Protein AF-A0A133U3H1-F1 (afdb_monomer)

pLDDT: mean 88.87, std 9.63, range [48.91, 96.94]

InterPro domains:
  IPR032820 Putative F0F1-ATPase subunit, Ca2+/Mg2+ transporter [PF09527] (6-57)

Radius of gyration: 13.82 Å; Cα contacts (8 Å, |Δi|>4): 70; chains: 1; bounding box: 36×11×40 Å

Secondary structure (DSSP, 8-state):
-HHHHHHHHHHHHHHHHHHHHHHHHHHHHHHTT-HHHHHHHHHHHHHHHHHHHHHHHH--

Mean predicted aligned error: 4.41 Å

Foldseek 3Di:
DVVVVVVVVLVVQLVVLLVQQLVQQLVVCVVVVNNVVSSVRSNVVSNVVSVVVVVVVVVD

Organism: NCBI:txid1698259

Sequence (60 aa):
MRDALKAIGVGSGIAFSVLAGGFLGYKVGEYFRLEAVGLILGLFGGFFGALYNVARMFSK

Nearest PDB structures (foldseek):
  7aqq-assembly1_f  TM=8.436E-01  e=2.338E+00  Arabidopsis thaliana
  6x89-assembly1_X1  TM=4.792E-01  e=1.919E+00  Vigna radiata

Solvent-accessible surface area (backbone atoms only — not comparable to full-atom values): 2971 Å² total; per-residue (Å²): 111,72,65,60,55,50,50,50,54,52,52,52,49,35,53,48,31,20,52,52,23,19,53,51,17,25,58,56,9,54,80,70,78,34,34,71,59,21,23,52,54,12,28,51,50,12,41,54,54,30,52,51,52,51,52,57,68,71,74,109

Structure (mmCIF, N/CA/C/O backbone):
data_AF-A0A133U3H1-F1
#
_entry.id   AF-A0A133U3H1-F1
#
loop_
_atom_site.group_PDB
_atom_site.id
_atom_site.type_symbol
_atom_site.label_atom_id
_atom_site.label_alt_id
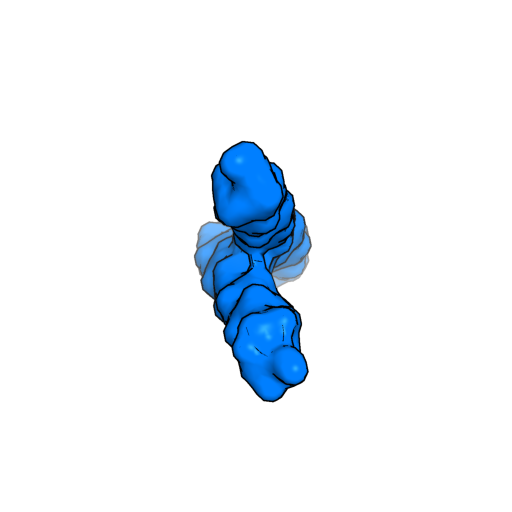_atom_site.label_comp_id
_atom_site.label_asym_id
_atom_site.label_entity_id
_atom_site.label_seq_id
_atom_site.pdbx_PDB_ins_code
_atom_site.Cartn_x
_atom_site.Cartn_y
_atom_site.Cartn_z
_atom_site.occupancy
_atom_site.B_iso_or_equiv
_atom_site.auth_seq_id
_atom_site.auth_comp_id
_atom_site.auth_asym_id
_atom_site.auth_atom_id
_atom_site.pdbx_PDB_model_num
ATOM 1 N N . MET A 1 1 ? -23.010 3.262 15.759 1.00 62.44 1 MET A N 1
ATOM 2 C CA . MET A 1 1 ? -22.399 4.335 14.931 1.00 62.44 1 MET A CA 1
ATOM 3 C C . MET A 1 1 ? -20.872 4.388 15.025 1.00 62.44 1 MET A C 1
ATOM 5 O O . MET A 1 1 ? -20.240 4.538 13.988 1.00 62.44 1 MET A O 1
ATOM 9 N N . ARG A 1 2 ? -20.258 4.225 16.209 1.00 71.56 2 ARG A N 1
ATOM 10 C CA . ARG A 1 2 ? -18.789 4.279 16.377 1.00 71.56 2 ARG A CA 1
ATOM 11 C C . ARG A 1 2 ? -18.025 3.211 15.575 1.00 71.56 2 ARG A C 1
ATOM 13 O O . ARG A 1 2 ? -16.996 3.523 14.987 1.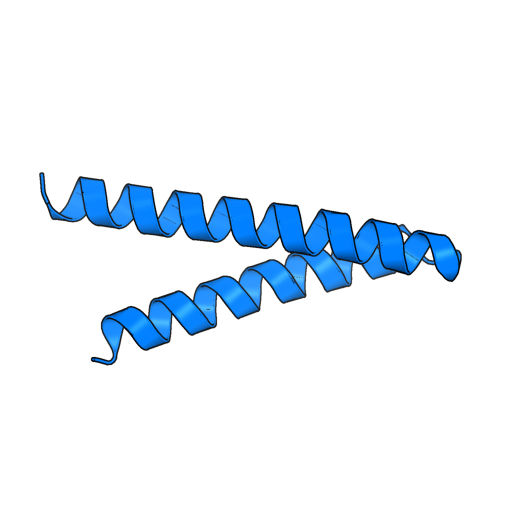00 71.56 2 ARG A O 1
ATOM 20 N N . ASP A 1 3 ? -18.560 1.993 15.485 1.00 74.25 3 ASP A N 1
ATOM 21 C CA . ASP A 1 3 ? -17.910 0.893 14.752 1.00 74.25 3 ASP A CA 1
ATOM 22 C C . ASP A 1 3 ? -17.994 1.058 13.233 1.00 74.25 3 ASP A C 1
ATOM 24 O O . ASP A 1 3 ? -17.037 0.754 12.531 1.00 74.25 3 ASP A O 1
ATOM 28 N N . ALA A 1 4 ? -19.092 1.630 12.727 1.00 73.75 4 ALA A N 1
ATOM 29 C CA . ALA A 1 4 ? -19.237 1.959 11.310 1.00 73.75 4 ALA A CA 1
ATOM 30 C C . ALA A 1 4 ? -18.235 3.045 10.878 1.00 73.75 4 ALA A C 1
ATOM 32 O O . ALA A 1 4 ? -17.573 2.902 9.856 1.00 73.75 4 ALA A O 1
ATOM 33 N N . LEU A 1 5 ? -18.051 4.091 11.693 1.00 77.31 5 LEU A N 1
ATOM 34 C CA . LEU A 1 5 ? -17.031 5.122 11.459 1.00 77.31 5 LEU A CA 1
ATOM 35 C C . LEU A 1 5 ? -15.608 4.548 11.508 1.00 77.31 5 LEU A C 1
ATOM 37 O O . LEU A 1 5 ? -14.772 4.900 10.677 1.00 77.31 5 LEU A O 1
ATOM 41 N N . LYS A 1 6 ? -15.339 3.625 12.441 1.00 77.50 6 LYS A N 1
ATOM 42 C CA . LYS A 1 6 ? -14.047 2.933 12.535 1.00 77.50 6 LYS A CA 1
ATOM 43 C C . LYS A 1 6 ? -13.799 2.035 11.317 1.00 77.50 6 LYS A C 1
ATOM 45 O O . LYS A 1 6 ? -12.702 2.059 10.770 1.00 77.50 6 LYS A O 1
ATOM 50 N N . ALA A 1 7 ? -14.813 1.304 10.857 1.00 79.25 7 ALA A N 1
ATOM 51 C CA . ALA A 1 7 ? -14.733 0.461 9.666 1.00 79.25 7 ALA A CA 1
ATOM 52 C C . ALA A 1 7 ? -14.493 1.281 8.390 1.00 79.25 7 ALA A C 1
ATOM 54 O O . ALA A 1 7 ? -13.652 0.907 7.578 1.00 79.25 7 ALA A O 1
ATOM 55 N N . ILE A 1 8 ? -15.163 2.428 8.242 1.00 84.38 8 ILE A N 1
ATOM 56 C CA . ILE A 1 8 ? -14.957 3.336 7.106 1.00 84.38 8 ILE A CA 1
ATOM 57 C C . ILE A 1 8 ? -13.545 3.926 7.132 1.00 84.38 8 ILE A C 1
ATOM 59 O O . ILE A 1 8 ? -12.888 3.940 6.097 1.00 84.38 8 ILE A O 1
ATOM 63 N N . GLY A 1 9 ? -13.054 4.367 8.295 1.00 84.62 9 GLY A N 1
ATOM 64 C CA . GLY A 1 9 ? -11.696 4.906 8.430 1.00 84.62 9 GLY A CA 1
ATOM 65 C C . GLY A 1 9 ? -10.603 3.872 8.147 1.00 84.62 9 GLY A C 1
ATOM 66 O O . GLY A 1 9 ? -9.613 4.174 7.487 1.00 84.62 9 GLY A O 1
ATOM 67 N N . VAL A 1 10 ? -10.798 2.629 8.596 1.00 85.88 10 VAL A N 1
ATOM 68 C CA . VAL A 1 10 ? -9.877 1.523 8.299 1.00 85.88 10 VAL A CA 1
ATOM 69 C C . VAL A 1 10 ? -9.939 1.153 6.815 1.00 85.88 10 VAL A C 1
ATOM 71 O O . VAL A 1 10 ? -8.899 1.032 6.174 1.00 85.88 10 VAL A O 1
ATOM 74 N N . GLY A 1 11 ? -11.139 1.029 6.246 1.00 87.25 11 GLY A N 1
ATOM 75 C CA . GLY A 1 11 ? -11.331 0.686 4.837 1.00 87.25 11 GLY A CA 1
ATOM 76 C C . GLY A 1 11 ? -10.757 1.734 3.883 1.00 87.25 11 GLY A C 1
ATOM 77 O O . GLY A 1 11 ? -10.048 1.382 2.941 1.00 87.25 11 GLY A O 1
ATOM 78 N N . SER A 1 12 ? -10.994 3.022 4.150 1.00 90.00 12 SER A N 1
ATOM 79 C CA . SER A 1 12 ? -10.446 4.119 3.344 1.00 90.00 12 SER A CA 1
ATOM 80 C C . SER A 1 12 ? -8.927 4.228 3.477 1.00 90.00 12 SER A C 1
ATOM 82 O O . SER A 1 12 ? -8.247 4.435 2.473 1.00 90.00 12 SER A O 1
ATOM 84 N N . GLY A 1 13 ? -8.380 4.005 4.677 1.00 90.69 13 GLY A N 1
ATOM 85 C CA . GLY A 1 13 ? -6.936 3.956 4.905 1.00 90.69 13 GLY A CA 1
ATOM 86 C C . GLY A 1 13 ? -6.253 2.819 4.141 1.00 90.69 13 GLY A C 1
ATOM 87 O O . GLY A 1 13 ? -5.212 3.034 3.520 1.00 90.69 13 GLY A O 1
ATOM 88 N N . ILE A 1 14 ? -6.862 1.628 4.121 1.00 92.44 14 ILE A N 1
ATOM 89 C CA . ILE A 1 14 ? -6.363 0.492 3.335 1.00 92.44 14 ILE A CA 1
ATOM 90 C C . ILE A 1 14 ? -6.410 0.820 1.842 1.00 92.44 14 ILE A C 1
ATOM 92 O O . ILE A 1 14 ? -5.394 0.685 1.163 1.00 92.44 14 ILE A O 1
ATOM 96 N N . ALA A 1 15 ? -7.551 1.295 1.336 1.00 93.25 15 ALA A N 1
ATOM 97 C CA . ALA A 1 15 ? -7.704 1.635 -0.077 1.00 93.25 15 ALA A CA 1
ATOM 9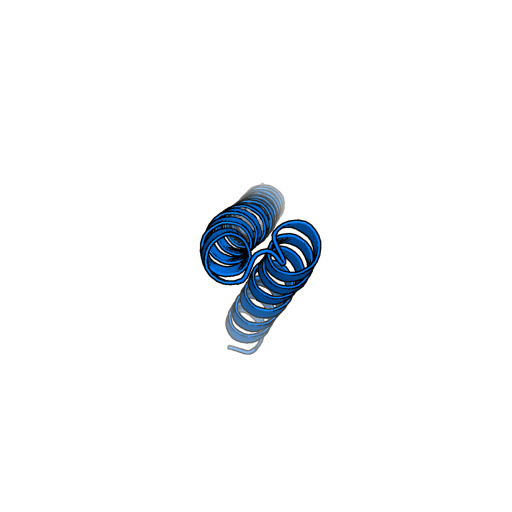8 C C . ALA A 1 15 ? -6.680 2.692 -0.526 1.00 93.25 15 ALA A C 1
ATOM 100 O O . ALA A 1 15 ? -6.018 2.515 -1.548 1.00 93.25 15 ALA A O 1
ATOM 101 N N . PHE A 1 16 ? -6.491 3.750 0.266 1.00 94.94 16 PHE A N 1
ATOM 102 C CA . PHE A 1 16 ? -5.501 4.787 -0.013 1.00 9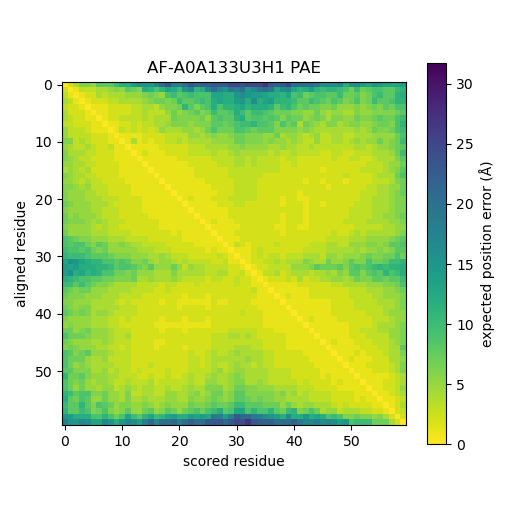4.94 16 PHE A CA 1
ATOM 103 C C . PHE A 1 16 ? -4.075 4.230 -0.034 1.00 94.94 16 PHE A C 1
ATOM 105 O O . PHE A 1 16 ? -3.329 4.493 -0.972 1.00 94.94 16 PHE A O 1
ATOM 112 N N . SER A 1 17 ? -3.703 3.430 0.967 1.00 95.62 17 SER A N 1
ATOM 113 C CA . SER A 1 17 ? -2.363 2.844 1.063 1.00 95.62 17 SER A CA 1
ATOM 114 C C . SER A 1 17 ? -2.050 1.919 -0.117 1.00 95.62 17 SER A C 1
ATOM 116 O O . SER A 1 17 ? -0.950 1.970 -0.664 1.00 95.62 17 SER A O 1
ATOM 118 N N . VAL A 1 18 ? -3.021 1.111 -0.556 1.00 96.62 18 VAL A N 1
ATOM 119 C CA . VAL A 1 18 ? -2.881 0.244 -1.737 1.00 96.62 18 VAL A CA 1
ATOM 120 C C . VAL A 1 18 ? -2.670 1.076 -2.996 1.00 96.62 18 VAL A C 1
ATOM 122 O O . VAL A 1 18 ? -1.720 0.826 -3.733 1.00 96.62 18 VAL A O 1
ATOM 125 N N . LEU A 1 19 ? -3.506 2.091 -3.227 1.00 95.88 19 LEU A N 1
ATOM 126 C CA . LEU A 1 19 ? -3.393 2.960 -4.401 1.00 95.88 19 LEU A CA 1
ATOM 127 C C . LEU A 1 19 ? -2.074 3.745 -4.411 1.00 95.88 19 LEU A C 1
ATOM 129 O O . LEU A 1 19 ? -1.413 3.815 -5.445 1.00 95.88 19 LEU A O 1
ATOM 133 N N . ALA A 1 20 ? -1.661 4.285 -3.262 1.00 96.06 20 ALA A N 1
ATOM 134 C CA . ALA A 1 20 ? -0.394 4.994 -3.114 1.00 96.06 20 ALA A CA 1
ATOM 135 C C . ALA A 1 20 ? 0.803 4.065 -3.361 1.00 96.06 20 ALA A C 1
ATOM 137 O O . ALA A 1 20 ? 1.710 4.414 -4.117 1.00 96.06 20 ALA A O 1
ATOM 138 N N . GLY A 1 21 ? 0.782 2.862 -2.779 1.00 96.56 21 GLY A N 1
ATOM 139 C CA . GLY A 1 21 ? 1.799 1.840 -3.011 1.00 96.56 21 GLY A CA 1
ATOM 140 C C . GLY A 1 21 ? 1.880 1.436 -4.481 1.00 96.56 21 GLY A C 1
ATOM 141 O O . GLY A 1 21 ? 2.969 1.417 -5.047 1.00 96.56 21 GLY A O 1
ATOM 142 N N . GLY A 1 22 ? 0.739 1.186 -5.128 1.00 96.38 22 GLY A N 1
ATOM 143 C CA . GLY A 1 22 ? 0.666 0.852 -6.551 1.00 96.38 22 GLY A CA 1
ATOM 144 C C . GLY A 1 22 ? 1.202 1.960 -7.453 1.00 96.38 22 GLY A C 1
ATOM 145 O O . GLY A 1 22 ? 1.993 1.684 -8.349 1.00 96.38 22 GLY A O 1
ATOM 146 N N . PHE A 1 23 ? 0.840 3.216 -7.188 1.00 96.44 23 PHE A N 1
ATOM 147 C CA . PHE A 1 23 ? 1.343 4.362 -7.948 1.00 96.44 23 PHE A CA 1
ATOM 148 C C . PHE A 1 23 ? 2.864 4.523 -7.817 1.00 96.44 23 PHE A C 1
ATOM 150 O O . PHE A 1 23 ? 3.561 4.679 -8.821 1.00 96.44 23 PHE A O 1
ATOM 157 N N . LEU A 1 24 ? 3.391 4.437 -6.591 1.00 95.88 24 LEU A N 1
ATOM 158 C CA . LEU A 1 24 ? 4.832 4.487 -6.340 1.00 95.88 24 LEU A CA 1
ATOM 159 C C . LEU A 1 24 ? 5.552 3.312 -7.006 1.00 95.88 24 LEU A C 1
ATOM 161 O O . LEU A 1 24 ? 6.567 3.508 -7.667 1.00 95.88 24 LEU A O 1
ATOM 165 N N . GLY A 1 25 ? 5.005 2.104 -6.883 1.00 95.75 25 GLY A N 1
ATOM 166 C CA . GLY A 1 25 ? 5.548 0.906 -7.511 1.00 95.75 25 GLY A CA 1
ATOM 167 C C . GLY A 1 25 ? 5.555 0.989 -9.034 1.00 95.75 25 GLY A C 1
ATOM 168 O O . GLY A 1 25 ? 6.559 0.646 -9.651 1.00 95.75 25 GLY A O 1
ATOM 169 N N . TYR A 1 26 ? 4.489 1.506 -9.647 1.00 96.44 26 TYR A N 1
ATOM 170 C CA . TYR A 1 26 ? 4.429 1.761 -11.087 1.00 96.44 26 TYR A CA 1
ATOM 171 C C . TYR A 1 26 ? 5.522 2.740 -11.520 1.00 96.44 26 TYR A C 1
ATOM 173 O O . TYR A 1 26 ? 6.269 2.447 -12.450 1.00 96.44 26 TYR A O 1
ATOM 181 N N . LYS A 1 27 ? 5.670 3.861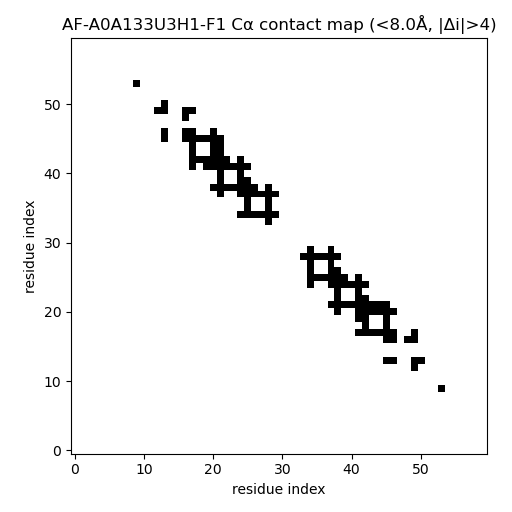 -10.801 1.00 95.38 27 LYS A N 1
ATOM 182 C CA . LYS A 1 27 ? 6.710 4.858 -11.085 1.00 95.38 27 LYS A CA 1
ATOM 183 C C . LYS A 1 27 ? 8.110 4.272 -10.965 1.00 95.38 27 LYS A C 1
ATOM 185 O O . LYS A 1 27 ? 8.935 4.521 -11.831 1.00 95.38 27 LYS A O 1
ATOM 190 N N . VAL A 1 28 ? 8.366 3.454 -9.944 1.00 92.69 28 VAL A N 1
ATOM 191 C CA . VAL A 1 28 ? 9.634 2.724 -9.802 1.00 92.69 28 VAL A CA 1
ATOM 192 C C . VAL A 1 28 ? 9.827 1.736 -10.956 1.00 92.69 28 VAL A C 1
ATOM 194 O O . VAL A 1 28 ? 10.901 1.697 -11.547 1.00 92.69 28 VAL A O 1
ATOM 197 N N . GLY A 1 29 ? 8.792 0.978 -11.320 1.00 93.31 29 GLY A N 1
ATOM 198 C CA . GLY A 1 29 ? 8.819 0.030 -12.435 1.00 93.31 29 GLY A CA 1
ATOM 199 C C . GLY A 1 29 ? 9.117 0.686 -13.785 1.00 93.31 29 GLY A C 1
ATOM 200 O O . GLY A 1 29 ? 9.841 0.101 -14.587 1.00 93.31 29 GLY A O 1
ATOM 201 N N . GLU A 1 30 ? 8.636 1.911 -14.008 1.00 94.44 30 GLU A N 1
ATOM 202 C CA . GLU A 1 30 ? 8.912 2.723 -15.202 1.00 94.44 30 GLU A CA 1
ATOM 203 C C . GLU A 1 30 ? 10.427 2.948 -15.396 1.00 94.44 30 GLU A C 1
ATOM 205 O O . GLU A 1 30 ? 10.940 2.763 -16.499 1.00 94.44 30 GLU A O 1
ATOM 210 N N . TYR A 1 31 ? 11.184 3.208 -14.318 1.00 94.25 31 TYR A N 1
ATOM 211 C CA . TYR A 1 31 ? 12.648 3.380 -14.391 1.00 94.25 31 TYR A CA 1
ATOM 212 C C . TYR A 1 31 ? 13.397 2.121 -14.847 1.00 94.25 31 TYR A C 1
ATOM 214 O O . TYR A 1 31 ? 14.467 2.225 -15.445 1.00 94.25 31 TYR A O 1
ATOM 222 N N . PHE A 1 32 ? 12.849 0.934 -14.579 1.00 92.69 32 PHE A N 1
ATOM 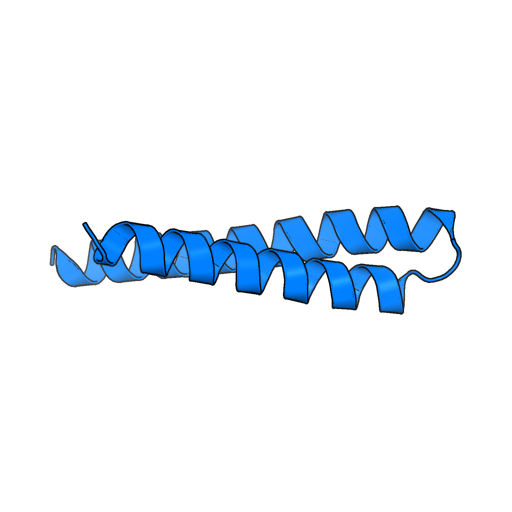223 C CA . PHE A 1 32 ? 13.479 -0.349 -14.903 1.00 92.69 32 PHE A CA 1
ATOM 224 C C . PHE A 1 32 ? 12.815 -1.069 -16.087 1.00 92.69 32 PHE A C 1
ATOM 226 O O . PHE A 1 32 ? 13.160 -2.217 -16.358 1.00 92.69 32 PHE A O 1
ATOM 233 N N . ARG A 1 33 ? 11.877 -0.420 -16.801 1.00 93.44 33 ARG A N 1
ATOM 234 C CA . ARG A 1 33 ? 11.053 -1.029 -17.872 1.00 93.44 33 ARG A CA 1
ATOM 235 C C . ARG A 1 33 ? 10.265 -2.264 -17.408 1.00 93.44 33 ARG A C 1
ATOM 237 O O . ARG A 1 33 ? 10.012 -3.189 -18.176 1.00 93.44 33 ARG A O 1
ATOM 244 N N . LEU A 1 34 ? 9.888 -2.277 -16.134 1.00 93.75 34 LEU A N 1
ATOM 245 C CA . LEU A 1 34 ? 9.150 -3.337 -15.449 1.00 93.75 34 LEU A CA 1
ATOM 246 C C . LEU A 1 34 ? 7.861 -2.771 -14.833 1.00 93.75 34 LEU A C 1
ATOM 248 O O . LEU A 1 34 ? 7.498 -3.115 -13.713 1.00 93.75 34 LEU A O 1
ATOM 252 N N . GLU A 1 35 ? 7.173 -1.882 -15.548 1.00 92.44 35 GLU A N 1
ATOM 253 C CA . GLU A 1 35 ? 6.003 -1.115 -15.085 1.00 92.44 35 GLU A CA 1
ATOM 254 C C . GLU A 1 35 ? 4.942 -1.990 -14.405 1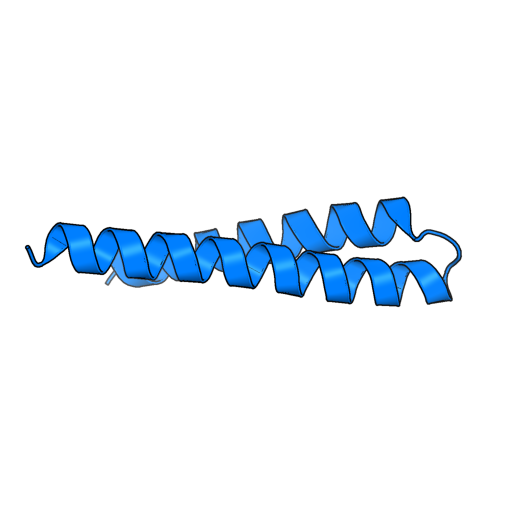.00 92.44 35 GLU A C 1
ATOM 256 O O . GLU A 1 35 ? 4.557 -1.730 -13.265 1.00 92.44 35 GLU A O 1
ATOM 261 N N . ALA A 1 36 ? 4.514 -3.070 -15.071 1.00 93.06 36 ALA A N 1
ATOM 262 C CA . ALA A 1 36 ? 3.505 -3.988 -14.544 1.00 93.06 36 ALA A CA 1
ATOM 263 C C . ALA A 1 36 ? 3.981 -4.705 -13.270 1.00 93.06 36 ALA A C 1
ATOM 265 O O . ALA A 1 36 ? 3.220 -4.845 -12.315 1.00 93.06 36 ALA A O 1
ATOM 266 N N . VAL A 1 37 ? 5.249 -5.122 -13.224 1.00 95.06 37 VAL A N 1
ATOM 267 C CA . VAL A 1 37 ? 5.829 -5.798 -12.054 1.00 95.06 37 VAL A CA 1
ATOM 268 C C . VAL A 1 37 ? 5.956 -4.820 -10.887 1.00 95.06 37 VAL A C 1
ATOM 270 O O . VAL A 1 37 ? 5.550 -5.142 -9.774 1.00 95.06 37 VAL A O 1
ATOM 273 N N . GLY A 1 38 ? 6.455 -3.609 -11.142 1.00 95.38 38 GLY A N 1
ATOM 274 C CA . GLY A 1 38 ? 6.557 -2.544 -10.149 1.00 95.38 38 GLY A CA 1
ATOM 275 C C . GLY A 1 38 ? 5.194 -2.158 -9.581 1.00 95.38 38 GLY A C 1
ATOM 276 O O . GLY A 1 38 ? 5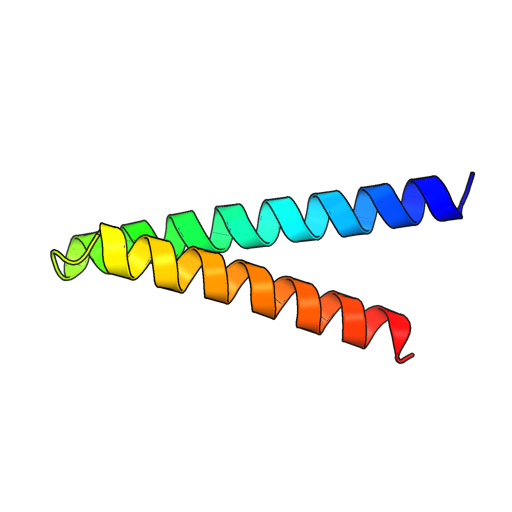.046 -2.078 -8.365 1.00 95.38 38 GLY A O 1
ATOM 277 N N . LEU A 1 39 ? 4.176 -2.005 -10.434 1.00 96.12 39 LEU A N 1
ATOM 278 C CA . LEU A 1 39 ? 2.792 -1.765 -10.018 1.00 96.12 39 LEU A CA 1
ATOM 279 C C . LEU A 1 39 ? 2.282 -2.879 -9.097 1.00 96.12 39 LEU A C 1
ATOM 281 O O . LEU A 1 39 ? 1.765 -2.587 -8.022 1.00 96.12 39 LEU A O 1
ATOM 285 N N . ILE A 1 40 ? 2.453 -4.146 -9.489 1.00 95.94 40 ILE A N 1
ATOM 286 C CA . ILE A 1 40 ? 2.012 -5.300 -8.694 1.00 95.94 40 ILE A CA 1
ATOM 287 C C . ILE A 1 40 ? 2.706 -5.304 -7.326 1.00 95.94 40 ILE A C 1
ATOM 289 O O . ILE A 1 40 ? 2.033 -5.362 -6.297 1.00 95.94 40 ILE A O 1
ATOM 293 N N . LEU A 1 41 ? 4.035 -5.177 -7.295 1.00 95.06 41 LEU A N 1
ATOM 294 C CA . LEU A 1 41 ? 4.806 -5.131 -6.049 1.00 95.06 41 LEU A CA 1
ATOM 295 C C . LEU A 1 41 ? 4.419 -3.932 -5.176 1.00 95.06 41 LEU A C 1
ATOM 297 O O . LEU A 1 41 ? 4.328 -4.063 -3.957 1.00 95.06 41 LEU A O 1
ATOM 301 N N . GLY A 1 42 ? 4.134 -2.785 -5.791 1.00 96.12 42 GLY A N 1
ATOM 302 C CA . GLY A 1 42 ? 3.651 -1.588 -5.116 1.00 96.12 42 GLY A CA 1
ATOM 303 C C . GLY A 1 42 ? 2.273 -1.768 -4.481 1.00 96.12 42 GLY A C 1
ATOM 304 O O . GLY A 1 42 ? 2.085 -1.414 -3.318 1.00 96.12 42 GLY A O 1
ATOM 305 N N . LEU A 1 43 ? 1.318 -2.359 -5.207 1.00 96.94 43 LEU A N 1
ATOM 306 C CA . LEU A 1 43 ? -0.025 -2.661 -4.699 1.00 96.94 43 LEU A CA 1
ATOM 307 C C . LEU A 1 43 ? 0.046 -3.626 -3.509 1.00 96.94 43 LEU A C 1
ATOM 309 O O . LEU A 1 43 ? -0.574 -3.373 -2.475 1.00 96.94 43 LEU A O 1
ATOM 313 N N . PHE A 1 44 ? 0.849 -4.691 -3.620 1.00 95.19 44 PHE A N 1
ATOM 314 C CA . PHE A 1 44 ? 1.082 -5.622 -2.515 1.00 95.19 44 PHE A CA 1
ATOM 315 C C . PHE A 1 44 ? 1.776 -4.940 -1.331 1.00 95.19 44 PHE A C 1
ATOM 317 O O . PHE A 1 44 ? 1.333 -5.102 -0.196 1.00 95.19 44 PHE A O 1
ATOM 324 N N . GLY A 1 45 ? 2.808 -4.127 -1.567 1.00 94.00 45 GLY A N 1
ATOM 325 C CA . GLY A 1 45 ? 3.483 -3.361 -0.517 1.00 94.00 45 GLY A CA 1
ATOM 326 C C . GLY A 1 45 ? 2.533 -2.415 0.225 1.00 94.00 45 GLY A C 1
ATOM 327 O O . GLY A 1 45 ? 2.501 -2.404 1.456 1.00 94.00 45 GLY A O 1
ATOM 328 N N . GLY A 1 46 ? 1.696 -1.684 -0.516 1.00 93.62 46 GLY A N 1
ATOM 329 C CA . GLY A 1 46 ? 0.664 -0.808 0.036 1.00 93.62 46 GLY A CA 1
ATOM 330 C C . GLY A 1 46 ? -0.407 -1.562 0.830 1.00 9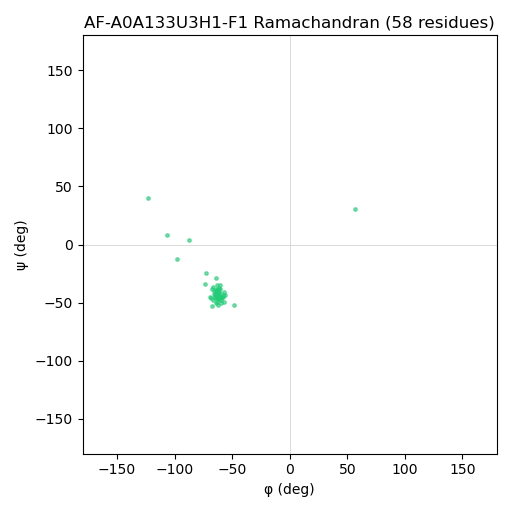3.62 46 GLY A C 1
ATOM 331 O O . GLY A 1 46 ? -0.831 -1.087 1.886 1.00 93.62 46 GLY A O 1
ATOM 332 N N . PHE A 1 47 ? -0.798 -2.755 0.372 1.00 94.44 47 PHE A N 1
ATOM 333 C CA . PHE A 1 47 ? -1.754 -3.636 1.048 1.00 94.44 47 PHE A CA 1
ATOM 334 C C . PHE A 1 47 ? -1.207 -4.205 2.362 1.00 94.44 47 PHE A C 1
ATOM 336 O O . PHE A 1 47 ? -1.832 -4.054 3.413 1.00 94.44 47 PHE A O 1
ATOM 343 N N . PHE A 1 48 ? -0.020 -4.818 2.332 1.00 93.94 48 PHE A N 1
ATOM 344 C CA . PHE A 1 48 ? 0.602 -5.401 3.523 1.00 93.94 48 PHE A CA 1
ATOM 345 C C . PHE A 1 48 ? 1.004 -4.331 4.543 1.00 93.94 48 PHE A C 1
ATOM 347 O O . PHE A 1 48 ? 0.832 -4.541 5.744 1.00 93.94 48 PHE A O 1
ATOM 354 N N . GLY A 1 49 ? 1.462 -3.158 4.092 1.00 92.06 49 GLY A N 1
ATOM 355 C CA . GLY A 1 49 ? 1.732 -2.016 4.968 1.00 92.06 49 GLY A CA 1
ATOM 356 C C . GLY A 1 49 ? 0.476 -1.504 5.680 1.00 92.06 49 GLY A C 1
ATOM 357 O O . GLY A 1 49 ? 0.517 -1.197 6.875 1.00 92.06 49 GLY A O 1
ATOM 358 N N . ALA A 1 50 ? -0.664 -1.471 4.982 1.00 91.88 50 ALA A N 1
ATOM 359 C CA . ALA A 1 50 ? -1.944 -1.125 5.589 1.00 91.88 50 ALA A CA 1
ATOM 360 C C . ALA A 1 50 ? -2.395 -2.177 6.607 1.00 91.88 50 ALA A C 1
ATOM 362 O O . ALA A 1 50 ? -2.733 -1.824 7.735 1.00 91.88 50 ALA A O 1
ATOM 363 N N . LEU A 1 51 ? -2.340 -3.464 6.246 1.00 89.94 51 LEU A N 1
ATOM 364 C CA . LEU A 1 51 ? -2.678 -4.567 7.148 1.00 89.94 51 LEU A CA 1
ATOM 365 C C . LEU A 1 51 ? -1.824 -4.559 8.419 1.00 89.94 51 LEU A C 1
ATOM 367 O O . LEU A 1 51 ? -2.367 -4.713 9.511 1.00 89.94 51 LEU A O 1
ATOM 371 N N . TYR A 1 52 ? -0.514 -4.328 8.298 1.00 89.69 52 TYR A N 1
ATOM 372 C CA . TYR A 1 52 ? 0.386 -4.235 9.447 1.00 89.69 52 TYR A CA 1
ATOM 373 C C . TYR A 1 52 ? 0.003 -3.081 10.383 1.00 89.69 52 TYR A C 1
ATOM 375 O O . TYR A 1 52 ? -0.074 -3.267 11.599 1.00 89.69 52 TYR A O 1
ATOM 383 N N . ASN A 1 53 ? -0.293 -1.898 9.834 1.00 87.88 53 ASN A N 1
ATOM 384 C CA . ASN A 1 53 ? -0.723 -0.750 10.635 1.00 87.88 53 ASN A CA 1
ATOM 385 C C . ASN A 1 53 ? -2.078 -0.982 11.307 1.00 87.88 53 ASN A C 1
ATOM 387 O O . ASN A 1 53 ? -2.244 -0.637 12.476 1.00 87.88 53 ASN A O 1
ATOM 391 N N . VAL A 1 54 ? -3.023 -1.608 10.603 1.00 85.75 54 VAL A N 1
ATOM 392 C CA . VAL A 1 54 ? -4.322 -1.989 11.162 1.00 85.75 54 VAL A CA 1
ATOM 393 C C . VAL A 1 54 ? -4.129 -2.987 12.304 1.00 85.75 54 VAL A C 1
ATOM 395 O O . VAL A 1 54 ? -4.574 -2.717 13.415 1.00 85.75 54 VAL A O 1
ATOM 398 N N . ALA A 1 55 ? -3.394 -4.081 12.091 1.00 82.94 55 ALA A N 1
ATOM 399 C CA . ALA A 1 55 ? -3.106 -5.071 13.131 1.00 82.94 55 ALA A CA 1
ATOM 400 C C . ALA A 1 55 ? -2.432 -4.435 14.360 1.00 82.94 55 ALA A C 1
ATOM 402 O O . ALA A 1 55 ? -2.846 -4.675 15.493 1.00 82.94 55 ALA A O 1
ATOM 403 N N . ARG A 1 56 ? -1.456 -3.542 14.148 1.00 83.50 56 ARG A N 1
ATOM 404 C CA . ARG A 1 56 ? -0.788 -2.797 15.226 1.00 83.50 56 ARG A CA 1
ATOM 405 C C . ARG A 1 56 ? -1.737 -1.872 15.993 1.00 83.50 56 ARG A C 1
ATOM 407 O O . ARG A 1 56 ? -1.564 -1.698 17.195 1.00 83.50 56 ARG A O 1
ATOM 414 N N . MET A 1 57 ? -2.720 -1.277 15.319 1.00 76.69 57 MET A N 1
ATOM 415 C CA . MET A 1 57 ? -3.711 -0.383 15.927 1.00 76.69 57 MET A CA 1
ATOM 416 C C . MET A 1 57 ? -4.746 -1.131 16.786 1.00 76.69 57 MET A C 1
ATOM 418 O O . MET A 1 57 ? -5.315 -0.525 17.688 1.00 76.69 57 MET A O 1
ATOM 422 N N . PHE A 1 58 ? -4.984 -2.422 16.526 1.00 74.56 58 PHE A N 1
ATOM 423 C CA . PHE A 1 58 ? -5.871 -3.288 17.322 1.00 74.56 58 PHE A CA 1
ATOM 424 C C . PHE A 1 58 ? -5.134 -4.173 18.346 1.00 74.56 58 PHE A C 1
ATOM 426 O O . PHE A 1 58 ? -5.778 -4.757 19.209 1.00 74.56 58 PHE A O 1
ATOM 433 N N . SER A 1 59 ? -3.805 -4.283 18.254 1.00 69.94 59 SER A N 1
ATOM 434 C CA . SER A 1 59 ? -2.953 -5.028 19.197 1.00 69.94 59 SER A CA 1
ATOM 435 C C . SER A 1 59 ? -2.492 -4.192 20.408 1.00 69.94 59 SER A C 1
ATOM 437 O O . SER A 1 59 ? -1.693 -4.677 21.212 1.00 69.94 59 SER A O 1
ATOM 439 N N . LYS A 1 60 ? -2.950 -2.943 20.524 1.00 48.91 60 LYS A N 1
ATOM 440 C CA . LYS A 1 60 ? -2.824 -2.087 21.711 1.00 48.91 60 LYS A CA 1
ATOM 441 C C . LYS A 1 60 ? -4.194 -1.901 22.343 1.00 48.91 60 LYS A C 1
ATOM 443 O O . LYS A 1 60 ? -4.227 -1.772 23.582 1.00 48.91 60 LYS A O 1
#